Protein AF-A0A1R3ICW1-F1 (afdb_monomer_lite)

Foldseek 3Di:
DVVVLVVLQVVLCCCVPPVVVLVSSLVSLVVSCVVPVQPLSSLLVNLVSCCVPPVPPVVSVVSVVSNCVSCVPDD

Secondary structure (DSSP, 8-state):
-HHHHHHHHHHHHHHHHTS--HHHHHHHHHHHHHH-TT-HHHHHHHHHHHHHHH--HHHHHHHHHHHHHH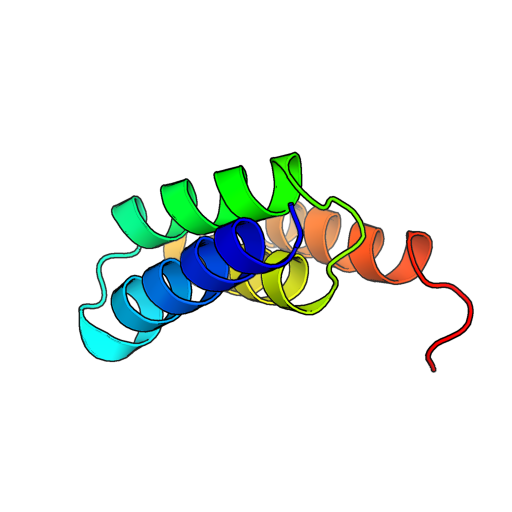-TT--

Structure (mmCIF, N/CA/C/O backbone):
data_AF-A0A1R3ICW1-F1
#
_entry.id   AF-A0A1R3ICW1-F1
#
loop_
_atom_site.group_PDB
_atom_site.id
_atom_site.type_symbol
_atom_site.label_atom_id
_atom_site.label_alt_id
_atom_site.label_comp_id
_atom_site.label_asym_id
_atom_site.label_entity_id
_atom_site.label_seq_id
_atom_site.pdbx_PDB_ins_code
_atom_site.Cartn_x
_atom_site.Cartn_y
_atom_site.Cartn_z
_atom_site.occupancy
_atom_site.B_iso_or_equiv
_atom_site.auth_seq_id
_atom_site.auth_comp_id
_atom_site.auth_asym_id
_atom_site.auth_atom_id
_atom_site.pdbx_PDB_model_num
ATOM 1 N N . MET A 1 1 ? 12.424 -17.849 -2.469 1.00 57.41 1 MET A N 1
ATOM 2 C CA . MET A 1 1 ? 12.224 -16.398 -2.268 1.00 57.41 1 MET A CA 1
ATOM 3 C C . MET A 1 1 ? 10.766 -16.010 -2.531 1.00 57.41 1 MET A C 1
ATOM 5 O O . MET A 1 1 ? 10.159 -15.529 -1.598 1.00 57.41 1 MET A O 1
ATOM 9 N N . ALA A 1 2 ? 10.134 -16.408 -3.646 1.00 59.47 2 ALA A N 1
ATOM 10 C CA . ALA A 1 2 ? 8.730 -16.062 -3.958 1.00 59.47 2 ALA A CA 1
ATOM 11 C C . ALA A 1 2 ? 7.619 -16.508 -2.965 1.00 59.47 2 ALA A C 1
ATOM 13 O O . ALA A 1 2 ? 6.546 -15.908 -2.936 1.00 59.47 2 ALA A O 1
ATOM 14 N N . GLU A 1 3 ? 7.821 -17.566 -2.172 1.00 57.66 3 GLU A N 1
ATOM 15 C CA . GLU A 1 3 ? 6.791 -18.081 -1.246 1.00 57.66 3 GLU A CA 1
ATOM 16 C C . GLU A 1 3 ? 6.587 -17.162 -0.027 1.00 57.66 3 GLU A C 1
ATOM 18 O O . GLU A 1 3 ? 5.461 -16.906 0.403 1.00 57.66 3 GLU A O 1
ATOM 23 N N . THR A 1 4 ? 7.690 -16.645 0.522 1.00 60.66 4 THR A N 1
ATOM 24 C CA . THR A 1 4 ? 7.694 -15.813 1.731 1.00 60.66 4 THR A CA 1
ATOM 25 C C . THR A 1 4 ? 7.126 -14.421 1.450 1.00 60.66 4 THR A C 1
ATOM 27 O O . THR A 1 4 ? 6.434 -13.855 2.296 1.00 60.66 4 THR A O 1
ATOM 30 N N . ASP A 1 5 ? 7.347 -13.914 0.235 1.00 67.06 5 ASP A N 1
ATOM 31 C CA . ASP A 1 5 ? 6.870 -12.604 -0.217 1.00 67.06 5 ASP A CA 1
ATOM 32 C C . ASP A 1 5 ? 5.335 -12.589 -0.332 1.00 67.06 5 ASP A C 1
ATOM 34 O O . ASP A 1 5 ? 4.668 -11.696 0.196 1.00 67.06 5 ASP A O 1
ATOM 38 N N . ARG A 1 6 ? 4.747 -13.660 -0.889 1.00 75.12 6 ARG A N 1
ATOM 39 C CA . ARG A 1 6 ? 3.284 -13.844 -0.971 1.00 75.12 6 ARG A CA 1
ATOM 40 C C . ARG A 1 6 ? 2.609 -13.977 0.390 1.00 75.12 6 ARG A C 1
ATOM 42 O O . ARG A 1 6 ? 1.446 -13.598 0.552 1.00 75.12 6 ARG A O 1
ATOM 49 N N . LEU A 1 7 ? 3.320 -14.521 1.377 1.00 82.62 7 LEU A N 1
ATOM 50 C CA . LEU A 1 7 ? 2.806 -14.641 2.738 1.00 82.62 7 LEU A CA 1
ATOM 51 C C . LEU A 1 7 ? 2.625 -13.255 3.377 1.00 82.62 7 LEU A C 1
ATOM 53 O O . LEU A 1 7 ? 1.618 -13.017 4.043 1.00 82.62 7 LEU A O 1
ATOM 57 N N . GLY A 1 8 ? 3.551 -12.327 3.107 1.00 83.75 8 GLY A N 1
ATOM 58 C CA . GLY A 1 8 ? 3.457 -10.927 3.522 1.00 83.75 8 GLY A CA 1
ATOM 59 C C . GLY A 1 8 ? 2.221 -10.230 2.954 1.00 83.75 8 GLY A C 1
ATOM 60 O O . GLY A 1 8 ? 1.460 -9.635 3.716 1.00 83.75 8 GLY A O 1
ATOM 61 N N . THR A 1 9 ? 1.955 -10.388 1.653 1.00 87.06 9 THR A N 1
ATOM 62 C CA . THR A 1 9 ? 0.756 -9.834 0.997 1.00 87.06 9 THR A CA 1
ATOM 63 C C . THR A 1 9 ? -0.537 -10.396 1.594 1.00 87.06 9 THR A C 1
ATOM 65 O O . THR A 1 9 ? -1.447 -9.635 1.921 1.00 87.06 9 THR A O 1
ATOM 68 N N . ARG A 1 10 ? -0.614 -11.716 1.833 1.00 89.56 10 ARG A N 1
ATOM 69 C CA . ARG A 1 10 ? -1.792 -12.352 2.459 1.00 89.56 10 ARG A CA 1
ATOM 70 C C . ARG A 1 10 ? -2.041 -11.876 3.888 1.00 89.56 10 ARG A C 1
ATOM 72 O O . ARG A 1 10 ? -3.192 -11.652 4.254 1.00 89.56 10 ARG A O 1
ATOM 79 N N . ILE A 1 11 ? -0.986 -11.734 4.691 1.00 89.56 11 ILE A N 1
ATOM 80 C CA . ILE A 1 11 ? -1.100 -11.225 6.064 1.00 89.56 11 ILE A CA 1
ATOM 81 C C . ILE A 1 11 ? -1.528 -9.757 6.046 1.00 89.56 11 ILE A C 1
ATOM 83 O O . ILE A 1 11 ? -2.446 -9.392 6.777 1.00 89.56 11 ILE A O 1
ATOM 87 N N . GLY A 1 12 ? -0.922 -8.935 5.183 1.00 89.62 12 GLY A N 1
ATOM 88 C CA . GLY A 1 12 ? -1.320 -7.540 4.994 1.00 89.62 12 GLY A CA 1
ATOM 89 C C . GLY A 1 12 ? -2.800 -7.409 4.629 1.00 89.62 12 GLY A C 1
ATOM 90 O O . GLY A 1 12 ? -3.517 -6.640 5.265 1.00 89.62 12 GLY A O 1
ATOM 91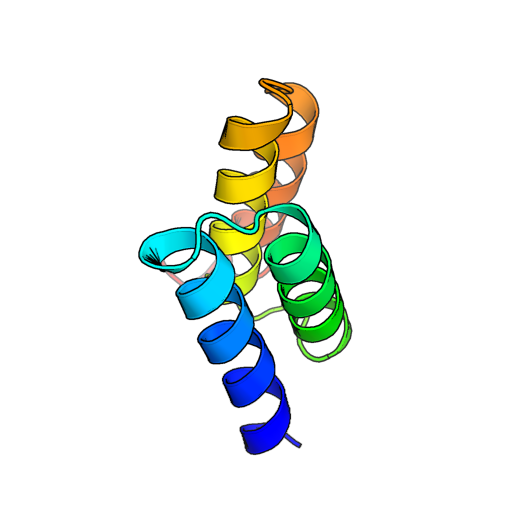 N N . LYS A 1 13 ? -3.283 -8.244 3.701 1.00 89.69 13 LYS A N 1
ATOM 92 C CA . LYS A 1 13 ? -4.690 -8.281 3.281 1.00 89.69 13 LYS A CA 1
ATOM 93 C C . LYS A 1 13 ? -5.640 -8.679 4.399 1.00 89.69 13 LYS A C 1
ATOM 95 O O . LYS A 1 13 ? -6.642 -8.007 4.614 1.00 89.69 13 LYS A O 1
ATOM 100 N N . PHE A 1 14 ? -5.313 -9.729 5.150 1.00 90.31 14 PHE A N 1
ATOM 101 C CA . PHE A 1 14 ? -6.113 -10.135 6.305 1.00 90.31 14 PHE A CA 1
ATOM 102 C C . PHE A 1 14 ? -6.208 -9.013 7.350 1.00 90.31 14 PHE A C 1
ATOM 104 O O . PHE A 1 14 ? -7.297 -8.689 7.819 1.00 90.31 14 PHE A O 1
ATOM 111 N N . LEU A 1 15 ? -5.082 -8.370 7.667 1.00 90.94 15 LEU A N 1
ATOM 112 C CA . LEU A 1 15 ? -5.052 -7.259 8.617 1.00 90.94 15 LEU A CA 1
ATOM 113 C C . LEU A 1 15 ? -5.875 -6.060 8.128 1.00 90.94 15 LEU A C 1
ATOM 115 O O . LEU A 1 15 ? -6.569 -5.430 8.920 1.00 90.94 15 LEU A O 1
ATOM 119 N N . HIS A 1 16 ? -5.824 -5.761 6.830 1.00 88.88 16 HIS A N 1
ATOM 120 C CA . HIS A 1 16 ? -6.535 -4.634 6.229 1.00 88.88 16 HIS A CA 1
ATOM 121 C C . HIS A 1 16 ? -8.045 -4.874 6.134 1.00 88.88 16 HIS A C 1
ATOM 123 O O . HIS A 1 16 ? -8.832 -4.039 6.579 1.00 88.88 16 HIS A O 1
ATOM 129 N N . GLU A 1 17 ? -8.457 -6.009 5.573 1.00 89.00 17 GLU A N 1
ATOM 130 C CA . GLU A 1 17 ? -9.858 -6.275 5.235 1.00 89.00 17 GLU A CA 1
ATOM 131 C C . GLU A 1 17 ? -10.653 -6.852 6.412 1.00 89.00 17 GLU A C 1
ATOM 133 O O . GLU A 1 17 ? -11.829 -6.512 6.576 1.00 89.00 17 GLU A O 1
ATOM 138 N N . VAL A 1 18 ? -10.021 -7.699 7.234 1.00 92.00 18 VAL A N 1
ATOM 139 C CA . VAL A 1 18 ? -10.685 -8.422 8.331 1.00 92.00 18 VAL A CA 1
ATOM 140 C C . VAL A 1 18 ? -10.490 -7.700 9.658 1.00 92.00 18 VAL A C 1
ATOM 142 O O . VAL A 1 18 ? -11.468 -7.306 10.287 1.00 92.00 18 VAL A O 1
ATOM 145 N N . GLU A 1 19 ? -9.239 -7.474 10.064 1.00 91.12 19 GLU A N 1
ATOM 146 C CA . GLU A 1 19 ? -8.922 -6.873 11.372 1.00 91.12 19 GLU A CA 1
ATOM 147 C C . GLU A 1 19 ? -9.048 -5.341 11.379 1.00 91.12 19 GLU A C 1
ATOM 149 O O . GLU A 1 19 ? -9.045 -4.724 12.442 1.00 91.12 19 GLU A O 1
ATOM 154 N N . ARG A 1 20 ? -9.141 -4.709 10.198 1.00 88.12 20 ARG A N 1
ATOM 155 C CA . ARG A 1 20 ? -9.105 -3.245 10.018 1.00 88.12 20 ARG A CA 1
ATOM 156 C C . ARG A 1 20 ? -7.875 -2.582 10.660 1.00 88.12 20 ARG A C 1
ATOM 158 O O . ARG A 1 20 ? -7.876 -1.379 10.920 1.00 88.12 20 ARG A O 1
ATOM 165 N N . ASP A 1 21 ? -6.796 -3.340 10.859 1.00 91.06 21 ASP A N 1
ATOM 166 C CA . ASP A 1 21 ? -5.510 -2.848 11.348 1.00 91.06 21 ASP A CA 1
ATOM 167 C C . ASP A 1 21 ? -4.678 -2.332 10.172 1.00 91.06 21 ASP A C 1
ATOM 169 O O . ASP A 1 21 ? -3.764 -2.982 9.651 1.00 91.06 21 ASP A O 1
ATOM 173 N N . THR A 1 22 ? -5.011 -1.117 9.743 1.00 86.69 22 THR A N 1
ATOM 174 C CA . THR A 1 22 ? -4.345 -0.461 8.615 1.00 86.69 22 THR A CA 1
ATOM 175 C C . THR A 1 22 ? -2.867 -0.191 8.886 1.00 86.69 22 THR A C 1
ATOM 177 O O . THR A 1 22 ? -2.080 -0.118 7.949 1.00 86.69 22 THR A O 1
ATOM 180 N N . LYS A 1 23 ? -2.457 -0.036 10.153 1.00 88.94 23 LYS A N 1
ATOM 181 C CA . LYS A 1 23 ? -1.062 0.262 10.500 1.00 88.94 23 LYS A CA 1
ATOM 182 C C . LYS A 1 23 ? -0.177 -0.956 10.260 1.00 88.94 23 LYS A C 1
ATOM 184 O O . LYS A 1 23 ? 0.860 -0.838 9.614 1.00 88.94 23 LYS A O 1
ATOM 189 N N . ARG A 1 24 ? -0.587 -2.128 10.749 1.00 88.81 24 ARG A N 1
ATOM 190 C CA . ARG A 1 24 ? 0.171 -3.361 10.510 1.00 88.81 24 ARG A CA 1
ATOM 191 C C . ARG A 1 24 ? 0.073 -3.792 9.052 1.00 88.81 24 ARG A C 1
ATOM 193 O O . ARG A 1 24 ? 1.071 -4.247 8.504 1.00 88.81 24 ARG A O 1
ATOM 200 N N . ALA A 1 25 ? -1.078 -3.609 8.405 1.00 91.12 25 ALA A N 1
ATOM 201 C CA . ALA A 1 25 ? -1.210 -3.876 6.975 1.00 91.12 25 ALA A CA 1
ATOM 202 C C . ALA A 1 25 ? -0.216 -3.054 6.131 1.00 91.12 25 ALA A C 1
ATOM 204 O O . ALA A 1 25 ? 0.460 -3.621 5.274 1.00 91.12 25 ALA A O 1
ATOM 205 N N . GLU A 1 26 ? -0.043 -1.760 6.432 1.00 89.81 26 GLU A N 1
ATOM 206 C CA . GLU A 1 26 ? 0.949 -0.889 5.781 1.00 89.81 26 GLU A CA 1
ATOM 207 C C . GLU A 1 26 ? 2.380 -1.442 5.905 1.00 89.81 26 GLU A C 1
ATOM 209 O O . GLU A 1 26 ? 3.115 -1.494 4.919 1.00 89.81 26 GLU A O 1
ATOM 214 N N . GLU A 1 27 ? 2.768 -1.932 7.087 1.00 90.75 27 GLU A N 1
ATOM 215 C CA . GLU A 1 27 ? 4.092 -2.530 7.307 1.00 90.75 27 GLU A CA 1
ATOM 216 C C . GLU A 1 27 ? 4.319 -3.790 6.456 1.00 90.75 27 GLU A C 1
ATOM 218 O O . GLU A 1 27 ? 5.400 -3.967 5.885 1.00 90.75 27 GLU A O 1
ATOM 223 N N . TYR A 1 28 ? 3.318 -4.671 6.357 1.00 90.81 28 TYR A N 1
ATOM 224 C CA . TYR A 1 28 ? 3.430 -5.914 5.587 1.00 90.81 28 TYR A CA 1
ATOM 225 C C . TYR A 1 28 ? 3.444 -5.668 4.081 1.00 90.81 28 TYR A C 1
ATOM 227 O O . TYR A 1 28 ? 4.281 -6.238 3.381 1.00 90.81 28 TYR A O 1
ATOM 235 N N . TYR A 1 29 ? 2.582 -4.781 3.589 1.00 90.25 29 TYR A N 1
ATOM 236 C CA . TYR A 1 29 ? 2.589 -4.377 2.188 1.00 90.25 29 TYR A CA 1
ATOM 237 C C . TYR A 1 29 ? 3.891 -3.664 1.805 1.00 90.25 29 TYR A C 1
ATOM 239 O O . TYR A 1 29 ? 4.481 -3.993 0.780 1.00 90.25 29 TYR A O 1
ATOM 247 N N . GLY A 1 30 ? 4.411 -2.766 2.650 1.00 88.50 30 GLY A N 1
ATOM 248 C CA . GLY A 1 30 ? 5.696 -2.108 2.405 1.00 88.50 30 GLY A CA 1
ATOM 249 C C . GLY A 1 30 ? 6.859 -3.101 2.298 1.00 88.50 30 GLY A C 1
ATOM 250 O O . GLY A 1 30 ? 7.701 -2.980 1.410 1.00 88.50 30 GLY A O 1
ATOM 251 N N . ARG A 1 31 ? 6.883 -4.132 3.153 1.00 89.94 31 ARG A N 1
ATOM 252 C CA . ARG A 1 31 ? 7.884 -5.213 3.078 1.00 89.94 31 ARG A CA 1
ATOM 253 C C . ARG A 1 31 ? 7.744 -6.055 1.812 1.00 89.94 31 ARG A C 1
ATOM 255 O O . ARG A 1 31 ? 8.757 -6.366 1.196 1.00 89.94 31 ARG A O 1
ATOM 262 N N . ALA A 1 32 ? 6.520 -6.396 1.420 1.00 87.88 32 ALA A N 1
ATOM 263 C CA . ALA A 1 32 ? 6.261 -7.160 0.205 1.00 87.88 32 ALA A CA 1
ATOM 264 C C . ALA A 1 32 ? 6.656 -6.381 -1.064 1.00 87.88 32 ALA A C 1
ATOM 266 O O . ALA A 1 32 ? 7.297 -6.949 -1.942 1.00 87.88 32 ALA A O 1
ATOM 267 N N . ILE A 1 33 ? 6.402 -5.066 -1.112 1.00 86.38 33 ILE A N 1
ATOM 268 C CA . ILE A 1 33 ? 6.877 -4.183 -2.194 1.00 86.38 33 ILE A CA 1
ATOM 269 C C . ILE A 1 33 ? 8.408 -4.129 -2.236 1.00 86.38 33 ILE A C 1
ATOM 271 O O . ILE A 1 33 ? 8.993 -4.151 -3.314 1.00 86.38 33 ILE A O 1
ATOM 275 N N . LEU A 1 34 ? 9.084 -4.046 -1.084 1.00 86.06 34 LEU A N 1
ATOM 276 C CA . LEU A 1 34 ? 10.552 -4.059 -1.043 1.00 86.06 34 LEU A CA 1
ATOM 277 C C . LEU A 1 34 ? 11.136 -5.394 -1.524 1.00 86.06 34 LEU A C 1
ATOM 279 O O . LEU A 1 34 ? 12.210 -5.399 -2.122 1.00 86.06 34 LEU A O 1
ATOM 283 N N . ALA A 1 35 ? 10.445 -6.504 -1.262 1.00 84.88 35 ALA A N 1
ATOM 284 C CA . ALA A 1 35 ? 10.865 -7.834 -1.687 1.00 84.88 35 ALA A CA 1
ATOM 285 C C . ALA A 1 35 ? 10.606 -8.087 -3.182 1.00 84.88 35 ALA A C 1
ATOM 287 O O . ALA A 1 35 ? 11.462 -8.650 -3.864 1.00 84.88 35 ALA A O 1
ATOM 288 N N . ASN A 1 36 ? 9.464 -7.629 -3.705 1.00 82.19 36 ASN A N 1
ATOM 289 C CA . ASN A 1 36 ? 9.127 -7.700 -5.122 1.00 82.19 36 ASN A CA 1
ATOM 290 C C . ASN A 1 36 ? 8.457 -6.397 -5.604 1.00 82.19 36 ASN A C 1
ATOM 292 O O . ASN A 1 36 ? 7.229 -6.289 -5.608 1.00 82.19 36 ASN A O 1
ATOM 296 N N . PRO A 1 37 ? 9.246 -5.411 -6.064 1.00 78.06 37 PRO A N 1
ATOM 297 C CA . PRO A 1 37 ? 8.717 -4.120 -6.507 1.00 78.06 37 PRO A CA 1
ATOM 298 C C . PRO A 1 37 ? 7.804 -4.187 -7.739 1.00 78.06 37 PRO A C 1
ATOM 300 O O . PRO A 1 37 ? 7.090 -3.222 -7.999 1.00 78.06 37 PRO A O 1
ATOM 303 N N . GLY A 1 38 ? 7.857 -5.283 -8.506 1.00 79.81 38 GLY A N 1
ATOM 304 C CA . GLY A 1 38 ? 7.028 -5.515 -9.695 1.00 79.81 38 GLY A CA 1
ATOM 305 C C . GLY A 1 38 ? 5.733 -6.281 -9.415 1.00 79.81 38 GLY A C 1
ATOM 306 O O . GLY A 1 38 ? 4.997 -6.586 -10.348 1.00 79.81 38 GLY A O 1
ATOM 307 N N . ASP A 1 39 ? 5.446 -6.623 -8.156 1.00 82.81 39 ASP A N 1
ATOM 308 C CA . ASP A 1 39 ? 4.194 -7.276 -7.777 1.00 82.81 39 ASP A CA 1
ATOM 309 C C . ASP A 1 39 ? 3.044 -6.255 -7.782 1.00 82.81 39 ASP A C 1
ATOM 311 O O . ASP A 1 39 ? 2.812 -5.522 -6.816 1.00 82.81 39 ASP A O 1
ATOM 315 N N . GLY A 1 40 ? 2.337 -6.179 -8.911 1.00 81.81 40 GLY A N 1
ATOM 316 C CA . GLY A 1 40 ? 1.234 -5.238 -9.101 1.00 81.81 40 GLY A CA 1
ATOM 317 C C . GLY A 1 40 ? 0.112 -5.399 -8.071 1.00 81.81 40 GLY A C 1
ATOM 318 O O . GLY A 1 40 ? -0.465 -4.396 -7.655 1.00 81.81 40 GLY A O 1
ATOM 319 N N . GLU A 1 41 ? -0.149 -6.621 -7.588 1.00 86.12 41 GLU A N 1
ATOM 320 C CA . GLU A 1 41 ? -1.197 -6.877 -6.593 1.00 86.12 41 GLU A CA 1
ATOM 321 C C . GLU A 1 41 ? -0.890 -6.135 -5.289 1.00 86.12 41 GLU A C 1
ATOM 323 O O . GLU A 1 41 ? -1.727 -5.379 -4.783 1.00 86.12 41 GLU A O 1
ATOM 328 N N . VAL A 1 42 ? 0.324 -6.295 -4.753 1.00 88.44 42 VAL A N 1
ATOM 329 C CA . VAL A 1 42 ? 0.667 -5.678 -3.466 1.00 88.44 42 VAL A CA 1
ATOM 330 C C . VAL A 1 42 ? 0.824 -4.162 -3.564 1.00 88.44 42 VAL A C 1
ATOM 332 O O . VAL A 1 42 ? 0.476 -3.447 -2.621 1.00 88.44 42 VAL A O 1
ATOM 335 N N . VAL A 1 43 ? 1.277 -3.648 -4.711 1.00 87.00 43 VAL A N 1
ATOM 336 C CA . VAL A 1 43 ? 1.356 -2.200 -4.945 1.00 87.00 43 VAL A CA 1
ATOM 337 C C . VAL A 1 43 ? -0.047 -1.585 -5.026 1.00 87.00 43 VAL A C 1
ATOM 339 O O . VAL A 1 43 ? -0.277 -0.532 -4.426 1.00 87.00 43 VAL A O 1
ATOM 342 N N . SER A 1 44 ? -1.012 -2.245 -5.678 1.00 87.56 44 SER A N 1
ATOM 343 C CA . SER A 1 44 ? -2.413 -1.801 -5.696 1.00 87.56 44 SER A CA 1
ATOM 344 C C . SER A 1 44 ? -3.057 -1.838 -4.307 1.00 87.56 44 SER A C 1
ATOM 346 O O . SER A 1 44 ? -3.722 -0.876 -3.914 1.00 87.56 44 SER A O 1
ATOM 348 N N . LEU A 1 45 ? -2.829 -2.906 -3.532 1.00 89.50 45 LEU A N 1
ATOM 349 C CA . LEU A 1 45 ? -3.314 -3.012 -2.149 1.00 89.50 45 LEU A CA 1
ATOM 350 C C . LEU A 1 45 ? -2.754 -1.891 -1.263 1.00 89.50 45 LEU A C 1
ATOM 352 O O . LEU A 1 45 ? -3.496 -1.270 -0.498 1.00 89.50 45 LEU A O 1
ATOM 356 N N . TYR A 1 46 ? -1.466 -1.576 -1.409 1.00 88.12 46 TYR A N 1
ATOM 357 C CA . TYR A 1 46 ? -0.838 -0.476 -0.684 1.00 88.12 46 TYR A CA 1
ATOM 358 C C . TYR A 1 46 ? -1.407 0.890 -1.083 1.00 88.12 46 TYR A C 1
ATOM 360 O O . TYR A 1 46 ? -1.726 1.699 -0.213 1.00 88.12 46 TYR A O 1
ATOM 368 N N . GLY A 1 47 ? -1.597 1.141 -2.383 1.00 85.88 47 GLY A N 1
ATOM 369 C CA . GLY A 1 47 ? -2.218 2.371 -2.886 1.00 85.88 47 GLY A CA 1
ATOM 370 C C . GLY A 1 47 ? -3.618 2.605 -2.307 1.00 85.88 47 GLY A C 1
ATOM 371 O O . GLY A 1 47 ? -3.910 3.705 -1.831 1.00 85.88 47 GLY A O 1
ATOM 372 N N . ASN A 1 48 ? -4.447 1.556 -2.260 1.00 86.50 48 ASN A N 1
ATOM 373 C CA . ASN A 1 48 ? -5.779 1.602 -1.649 1.00 86.50 48 ASN A CA 1
ATOM 374 C C . ASN A 1 48 ? -5.722 1.927 -0.152 1.00 86.50 48 ASN A C 1
ATOM 376 O O . ASN A 1 48 ? -6.468 2.780 0.326 1.00 86.50 48 ASN A O 1
ATOM 380 N N . LEU A 1 49 ? -4.812 1.295 0.590 1.00 86.56 49 LEU A N 1
ATOM 381 C CA . LEU A 1 49 ? -4.663 1.540 2.023 1.00 86.56 49 LEU A CA 1
ATOM 382 C C . LEU A 1 49 ? -4.251 2.990 2.326 1.00 86.56 49 LEU A C 1
ATOM 384 O O . LEU A 1 49 ? -4.789 3.610 3.246 1.00 86.56 49 LEU A O 1
ATOM 388 N N . ILE A 1 50 ? -3.331 3.558 1.539 1.00 84.06 50 ILE A N 1
ATOM 389 C CA . ILE A 1 50 ? -2.922 4.964 1.675 1.00 84.06 50 ILE A CA 1
ATOM 390 C C . ILE A 1 50 ? -4.094 5.905 1.380 1.00 84.06 50 ILE A C 1
ATOM 392 O O . ILE A 1 50 ? -4.311 6.865 2.127 1.00 84.06 50 ILE A O 1
ATOM 396 N N . TRP A 1 51 ? -4.878 5.615 0.340 1.00 81.06 51 TRP A N 1
ATOM 397 C CA . TRP A 1 51 ? -6.084 6.374 0.014 1.00 81.06 51 TRP A CA 1
ATOM 398 C C . TRP A 1 51 ? -7.108 6.358 1.157 1.00 81.06 51 TRP A C 1
ATOM 400 O O . TRP A 1 51 ? -7.581 7.417 1.577 1.00 81.06 51 TRP A O 1
ATOM 410 N N . GLU A 1 52 ? -7.406 5.181 1.712 1.00 80.19 52 GLU A N 1
ATOM 411 C CA . GLU A 1 52 ? -8.366 5.022 2.810 1.00 80.19 52 GLU A CA 1
ATOM 412 C C . GLU A 1 52 ? -7.925 5.737 4.092 1.00 80.19 52 GLU A C 1
ATOM 414 O O . GLU A 1 52 ? -8.730 6.421 4.728 1.00 80.19 52 GLU A O 1
ATOM 419 N N . LYS A 1 53 ? -6.650 5.598 4.470 1.00 77.56 53 LYS A N 1
ATOM 420 C CA . LYS A 1 53 ? -6.130 6.096 5.749 1.00 77.56 53 LYS A CA 1
ATOM 421 C C . LYS A 1 53 ? -5.816 7.594 5.723 1.00 77.56 53 LYS A C 1
ATOM 423 O O . LYS A 1 53 ? -6.009 8.266 6.732 1.00 77.56 53 LYS A O 1
ATOM 428 N N . HIS A 1 54 ? -5.315 8.119 4.604 1.00 74.06 54 HIS A N 1
ATOM 429 C CA . HIS A 1 54 ? -4.810 9.495 4.539 1.00 74.06 54 HIS A CA 1
ATOM 430 C C . HIS A 1 54 ? -5.672 10.434 3.691 1.00 74.06 54 HIS A C 1
ATOM 432 O O . HIS A 1 54 ? -5.502 11.645 3.818 1.00 74.06 54 HIS A O 1
ATOM 438 N N . ARG A 1 55 ? -6.562 9.916 2.824 1.00 73.00 55 ARG A N 1
ATOM 439 C CA . ARG A 1 55 ? -7.246 10.709 1.776 1.00 73.00 55 ARG A CA 1
ATOM 440 C C . ARG A 1 55 ? -6.260 11.532 0.923 1.00 73.00 55 ARG A C 1
ATOM 442 O O . ARG A 1 55 ? -6.630 12.547 0.342 1.00 73.00 55 ARG A O 1
ATOM 449 N N . ASP A 1 56 ? -4.998 11.104 0.867 1.00 74.88 56 ASP A N 1
ATOM 450 C CA . ASP A 1 56 ? -3.916 11.777 0.149 1.00 74.88 56 ASP A CA 1
ATOM 451 C C . ASP A 1 56 ? -3.881 11.252 -1.289 1.00 74.88 56 ASP A C 1
ATOM 453 O O . ASP A 1 56 ? -3.226 10.254 -1.605 1.00 74.88 56 ASP A O 1
ATOM 457 N N . GLU A 1 57 ? -4.654 11.916 -2.147 1.00 72.00 57 GLU A N 1
ATOM 458 C CA . GLU A 1 57 ? -4.818 11.581 -3.563 1.00 72.00 57 GLU A CA 1
ATOM 459 C C . GLU A 1 57 ? -3.489 11.557 -4.315 1.00 72.00 57 GLU A C 1
ATOM 461 O O . GLU A 1 57 ? -3.197 10.612 -5.047 1.00 72.00 57 GLU A O 1
ATOM 466 N N . SER A 1 58 ? -2.649 12.566 -4.078 1.00 75.06 58 SER A N 1
ATOM 467 C CA . SER A 1 58 ? -1.345 12.715 -4.725 1.00 75.06 58 SER A CA 1
ATOM 468 C C . SER A 1 58 ? -0.433 11.534 -4.409 1.00 75.06 58 SER A C 1
ATOM 470 O O . SER A 1 58 ? 0.230 10.988 -5.296 1.00 75.06 58 SER A O 1
ATOM 472 N N . ARG A 1 59 ? -0.419 11.101 -3.144 1.00 72.44 59 ARG A N 1
ATOM 473 C CA . ARG A 1 59 ? 0.393 9.964 -2.711 1.00 72.44 59 ARG A CA 1
ATOM 474 C C . ARG A 1 59 ? -0.152 8.642 -3.238 1.00 72.44 59 ARG A C 1
ATOM 476 O O . ARG A 1 59 ? 0.635 7.846 -3.745 1.00 72.44 59 ARG A O 1
ATOM 483 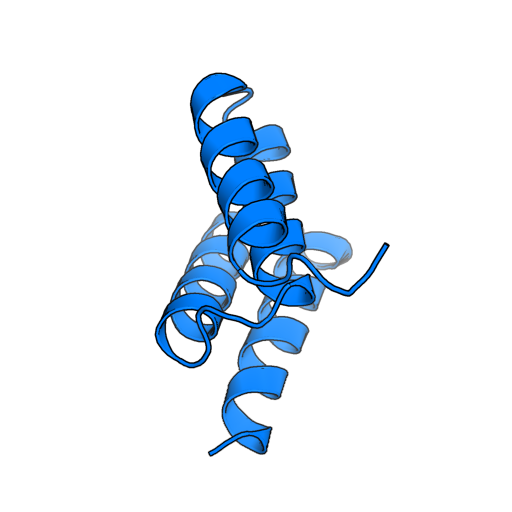N N . ALA A 1 60 ? -1.466 8.423 -3.185 1.00 74.38 60 ALA A N 1
ATOM 484 C CA . ALA A 1 60 ? -2.091 7.216 -3.727 1.00 74.38 60 ALA A CA 1
ATOM 485 C C . ALA A 1 60 ? -1.836 7.080 -5.239 1.00 74.38 60 ALA A C 1
ATOM 487 O O . ALA A 1 60 ? -1.374 6.034 -5.698 1.00 74.38 60 ALA A O 1
ATOM 488 N N . LYS A 1 61 ? -2.018 8.168 -5.998 1.00 75.25 61 LYS A N 1
ATOM 489 C CA . LYS A 1 61 ? -1.756 8.216 -7.442 1.00 75.25 61 LYS A CA 1
ATOM 490 C C . LYS A 1 61 ? -0.314 7.838 -7.787 1.00 75.25 61 LYS A C 1
ATOM 492 O O . LYS A 1 61 ? -0.098 7.077 -8.722 1.00 75.25 61 LYS A O 1
ATOM 497 N N . SER A 1 62 ? 0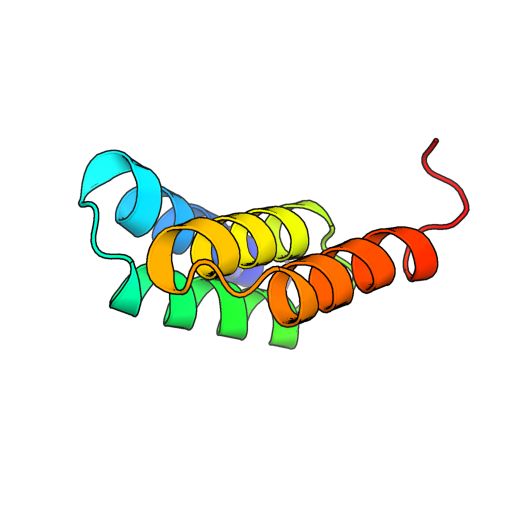.663 8.288 -6.996 1.00 77.25 62 SER A N 1
ATOM 498 C CA . SER A 1 62 ? 2.078 7.962 -7.230 1.00 77.25 62 SER A CA 1
ATOM 499 C C . SER A 1 62 ? 2.389 6.459 -7.144 1.00 77.25 62 SER A C 1
ATOM 501 O O . SER A 1 62 ? 3.274 5.976 -7.850 1.00 77.25 62 SER A O 1
ATOM 503 N N . TYR A 1 63 ? 1.647 5.704 -6.323 1.00 72.88 63 TYR A N 1
ATOM 504 C CA . TYR A 1 63 ? 1.785 4.248 -6.244 1.00 72.88 63 TYR A CA 1
ATOM 505 C C . TYR A 1 63 ? 1.118 3.545 -7.430 1.00 72.88 63 TYR A C 1
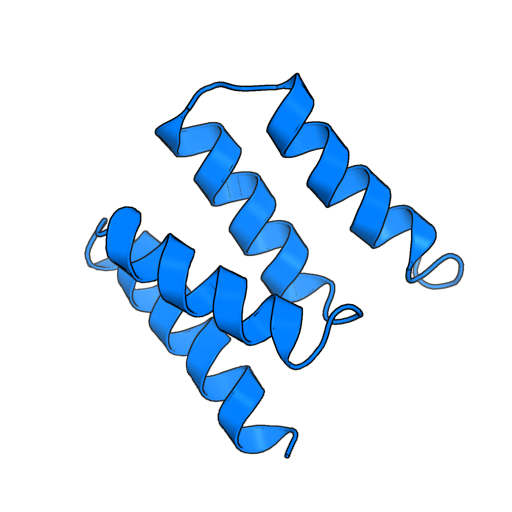ATOM 507 O O . TYR A 1 63 ? 1.710 2.621 -7.983 1.00 72.88 63 TYR A O 1
ATOM 515 N N . PHE A 1 64 ? -0.051 4.013 -7.880 1.00 70.69 64 PHE A N 1
ATOM 516 C CA . PHE A 1 64 ? -0.722 3.462 -9.065 1.00 70.69 64 PHE A CA 1
ATOM 517 C C . PHE A 1 64 ? 0.052 3.729 -10.361 1.00 70.69 64 PHE A C 1
ATOM 519 O O . PHE A 1 64 ? 0.243 2.810 -11.155 1.00 70.69 64 PHE A O 1
ATOM 526 N N . ASP A 1 65 ? 0.594 4.939 -10.532 1.00 74.38 65 ASP A N 1
ATOM 527 C CA . ASP A 1 65 ? 1.454 5.288 -11.672 1.00 74.38 65 ASP A CA 1
ATOM 528 C C . ASP A 1 65 ? 2.706 4.385 -11.730 1.00 74.38 65 ASP A C 1
ATOM 530 O O . ASP A 1 65 ? 3.283 4.156 -12.795 1.00 74.38 65 ASP A O 1
ATOM 534 N N . ARG A 1 66 ? 3.130 3.834 -10.586 1.00 72.00 66 ARG A N 1
ATOM 535 C CA . ARG A 1 66 ? 4.247 2.890 -10.497 1.00 72.00 66 ARG A CA 1
ATOM 536 C C . ARG A 1 66 ? 3.883 1.500 -11.014 1.00 72.00 66 ARG A C 1
ATOM 538 O O . ARG A 1 66 ? 4.724 0.887 -11.659 1.00 72.00 66 ARG A O 1
ATOM 545 N N . VAL A 1 67 ? 2.654 1.035 -10.777 1.00 65.81 67 VAL A N 1
ATOM 546 C CA . VAL A 1 67 ? 2.144 -0.234 -11.334 1.00 65.81 67 VAL A CA 1
ATOM 547 C C . VAL A 1 67 ? 2.099 -0.158 -12.856 1.00 65.81 67 VAL A C 1
ATOM 549 O O . VAL A 1 67 ? 2.632 -1.033 -13.531 1.00 65.81 67 VAL A O 1
ATOM 552 N N . VAL A 1 68 ? 1.549 0.937 -13.390 1.00 61.19 68 VAL A N 1
ATOM 553 C CA . VAL A 1 68 ? 1.411 1.159 -14.839 1.00 61.19 68 VAL A CA 1
ATOM 554 C C . VAL A 1 68 ? 2.774 1.234 -15.538 1.00 61.19 68 VAL A C 1
ATOM 556 O O . VAL A 1 68 ? 2.942 0.692 -16.624 1.00 61.19 68 VAL A O 1
ATOM 559 N N . ASN A 1 69 ? 3.773 1.866 -14.913 1.00 61.09 69 ASN A N 1
ATOM 560 C CA . ASN A 1 69 ? 5.124 1.944 -15.482 1.00 61.09 69 ASN A CA 1
ATOM 561 C C . ASN A 1 69 ? 5.957 0.661 -15.301 1.00 61.09 69 ASN A C 1
ATOM 563 O O . ASN A 1 69 ? 6.912 0.461 -16.048 1.00 61.09 69 ASN A O 1
ATOM 567 N N . ALA A 1 70 ? 5.651 -0.179 -14.306 1.00 57.25 70 ALA A N 1
ATOM 568 C CA . ALA A 1 70 ? 6.385 -1.422 -14.049 1.00 57.25 70 ALA A CA 1
ATOM 569 C C . ALA A 1 70 ? 5.952 -2.576 -14.970 1.00 57.25 70 ALA A C 1
ATOM 571 O O . ALA A 1 70 ? 6.773 -3.445 -15.259 1.00 57.25 70 ALA A O 1
ATOM 572 N N . SER A 1 71 ? 4.712 -2.545 -15.468 1.00 51.88 71 SER A N 1
ATOM 573 C CA . SER A 1 71 ? 4.172 -3.521 -16.421 1.00 51.88 71 SER A CA 1
ATOM 574 C C . SER A 1 71 ? 3.457 -2.810 -17.578 1.00 51.88 71 SER A C 1
ATOM 576 O O . SER A 1 71 ? 2.233 -2.699 -17.564 1.00 51.88 71 SER A O 1
ATOM 578 N N . PRO A 1 72 ? 4.189 -2.324 -18.598 1.00 54.56 72 PRO A N 1
ATOM 579 C CA . PRO A 1 72 ? 3.578 -1.719 -19.784 1.00 54.56 72 PRO A CA 1
ATOM 580 C C . PRO A 1 72 ? 2.820 -2.718 -20.688 1.00 54.56 72 PRO A C 1
ATOM 582 O O . PRO A 1 72 ? 2.106 -2.280 -21.587 1.00 54.56 72 PRO A O 1
ATOM 585 N N . ASP A 1 73 ? 2.959 -4.030 -20.459 1.00 51.31 73 ASP A N 1
ATOM 586 C CA . ASP A 1 73 ? 2.471 -5.107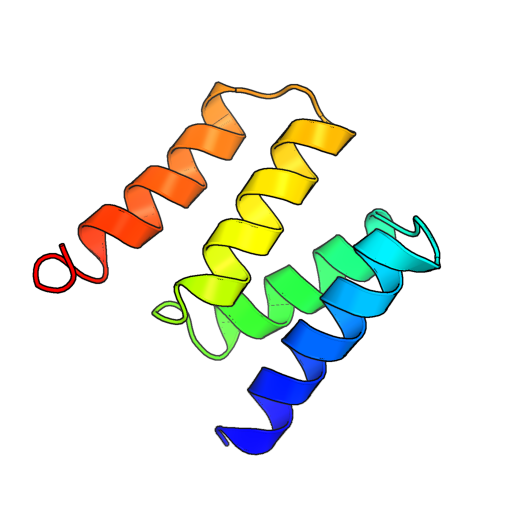 -21.343 1.00 51.31 73 ASP A CA 1
ATOM 587 C C . ASP A 1 73 ? 1.211 -5.855 -20.849 1.00 51.31 73 ASP A C 1
ATOM 589 O O . ASP A 1 73 ? 0.815 -6.833 -21.478 1.00 51.31 73 ASP A O 1
ATOM 593 N N . ASP A 1 74 ? 0.571 -5.433 -19.752 1.00 54.41 74 ASP A N 1
ATOM 594 C CA . ASP A 1 74 ? -0.539 -6.186 -19.122 1.00 54.41 74 ASP A CA 1
ATOM 595 C C . ASP A 1 74 ? -1.861 -5.382 -19.092 1.00 54.41 74 ASP A C 1
ATOM 597 O O . ASP A 1 74 ? -2.477 -5.194 -18.039 1.00 54.41 74 ASP A O 1
ATOM 601 N N . TRP A 1 75 ? -2.260 -4.843 -20.255 1.00 49.69 75 TRP A N 1
ATOM 602 C CA . TRP A 1 75 ? -3.560 -4.188 -20.488 1.00 49.69 75 TRP A CA 1
ATOM 603 C C . TRP A 1 75 ? -4.537 -5.074 -21.266 1.00 49.69 75 TRP A C 1
ATOM 605 O O . TRP A 1 75 ? -4.091 -5.839 -22.150 1.00 49.69 75 TRP A O 1
#

pLDDT: mean 79.07, std 11.92, range [49.69, 92.0]

InterPro domains:
  IPR011990 Tetratricopeptide-like helical domain superfamily [G3DSA:1.25.40.10] (10-75)

Radius of gyration: 11.97 Å; chains: 1; bounding box: 23×31×33 Å

Sequence (75 aa):
MAETDRLGTRIGKFLHEVERDTKRAEEYYGRAILANPGDGEVVSLYGNLIWEKHRDESRAKSYFDRVVNASPDDW

Organism: NCBI:txid93759